Protein AF-A0A660SFG6-F1 (afdb_monomer_lite)

Structure (mmCIF, N/CA/C/O backbone):
data_AF-A0A660SFG6-F1
#
_entry.id   AF-A0A660SFG6-F1
#
loop_
_atom_site.group_PDB
_atom_site.id
_atom_site.type_symbol
_atom_site.label_atom_id
_atom_site.label_alt_id
_atom_site.label_comp_id
_atom_site.label_asym_id
_atom_site.label_entity_id
_atom_site.label_seq_id
_atom_site.pdbx_PDB_ins_code
_atom_site.Cartn_x
_atom_site.Cartn_y
_atom_site.Cartn_z
_atom_site.occupancy
_atom_site.B_iso_or_equiv
_atom_site.auth_seq_id
_atom_site.auth_comp_id
_atom_site.auth_asym_id
_atom_site.auth_atom_id
_atom_site.pdbx_PDB_model_num
ATOM 1 N N . LEU A 1 1 ? 3.618 -7.578 7.232 1.00 52.88 1 LEU A N 1
ATOM 2 C CA . LEU A 1 1 ? 2.688 -7.710 8.367 1.00 52.88 1 LEU A CA 1
ATOM 3 C C . LEU A 1 1 ? 1.651 -6.617 8.209 1.00 52.88 1 LEU A C 1
ATOM 5 O O . LEU A 1 1 ? 2.018 -5.547 7.734 1.00 52.88 1 LEU A O 1
ATOM 9 N N . ILE A 1 2 ? 0.383 -6.935 8.447 1.00 72.06 2 ILE A N 1
ATOM 10 C CA . ILE A 1 2 ? -0.674 -5.926 8.518 1.00 72.06 2 ILE A CA 1
ATOM 11 C C . ILE A 1 2 ? -0.500 -5.274 9.887 1.00 72.06 2 ILE A C 1
ATOM 13 O O . ILE A 1 2 ? -0.591 -5.946 10.908 1.00 72.06 2 ILE A O 1
ATOM 17 N N . ASP A 1 3 ? -0.132 -4.009 9.888 1.00 82.44 3 ASP A N 1
ATOM 18 C CA . ASP A 1 3 ? -0.179 -3.106 11.027 1.00 82.44 3 ASP A CA 1
ATOM 19 C C . ASP A 1 3 ? -1.614 -2.598 11.145 1.00 82.44 3 ASP A C 1
ATOM 21 O O . ASP A 1 3 ? -2.156 -2.011 10.212 1.00 82.44 3 ASP A O 1
ATOM 25 N N . GLY A 1 4 ? -2.255 -2.895 12.268 1.00 84.75 4 GLY A N 1
ATOM 26 C CA . GLY A 1 4 ? -3.641 -2.538 12.532 1.00 84.75 4 GLY A CA 1
ATOM 27 C C . GLY A 1 4 ? -3.883 -2.380 14.030 1.00 84.75 4 GLY A C 1
ATOM 28 O O . GLY A 1 4 ? -3.039 -2.785 14.836 1.00 84.75 4 GLY A O 1
ATOM 29 N N . PRO A 1 5 ? -5.010 -1.768 14.413 1.00 89.75 5 PRO A N 1
ATOM 30 C CA . PRO A 1 5 ? -5.306 -1.479 15.805 1.00 89.75 5 PRO A CA 1
ATOM 31 C C . PRO A 1 5 ? -5.627 -2.772 16.566 1.00 89.75 5 PRO A C 1
ATOM 33 O O . PRO A 1 5 ? -6.417 -3.597 16.108 1.00 89.75 5 PRO A O 1
ATOM 36 N N . ILE A 1 6 ? -5.025 -2.939 17.744 1.00 93.25 6 ILE A N 1
ATOM 37 C CA . ILE A 1 6 ? -5.365 -4.002 18.698 1.00 93.25 6 ILE A CA 1
ATOM 38 C C . ILE A 1 6 ? -6.073 -3.331 19.871 1.00 93.25 6 ILE A C 1
ATOM 40 O O . ILE A 1 6 ? -5.436 -2.627 20.651 1.00 93.25 6 ILE A O 1
ATOM 44 N N . ILE A 1 7 ? -7.388 -3.534 19.980 1.00 95.31 7 ILE A N 1
ATOM 45 C CA . ILE A 1 7 ? -8.235 -2.856 20.970 1.00 95.31 7 ILE A CA 1
ATOM 46 C C . ILE A 1 7 ? -8.883 -3.911 21.874 1.00 95.31 7 ILE A C 1
ATOM 48 O O . ILE A 1 7 ? -9.676 -4.722 21.387 1.00 95.31 7 ILE A O 1
ATOM 52 N N . PRO A 1 8 ? -8.575 -3.939 23.183 1.00 96.56 8 PRO A N 1
ATOM 53 C CA . PRO A 1 8 ? -9.256 -4.827 24.117 1.00 96.56 8 PRO A CA 1
ATOM 54 C C . PRO A 1 8 ? -10.683 -4.328 24.364 1.00 96.56 8 PRO A C 1
ATOM 56 O O . PRO A 1 8 ? -10.881 -3.152 24.666 1.00 96.56 8 PRO A O 1
ATOM 59 N N . ILE A 1 9 ? -11.671 -5.221 24.288 1.00 97.25 9 ILE A N 1
ATOM 60 C CA . ILE A 1 9 ? -13.094 -4.886 24.460 1.00 97.25 9 ILE A CA 1
ATOM 61 C C . ILE A 1 9 ? -13.764 -5.759 25.526 1.00 97.25 9 ILE A C 1
ATOM 63 O O . ILE A 1 9 ? -13.292 -6.848 25.847 1.00 97.25 9 ILE A O 1
ATOM 67 N N . SER A 1 10 ? -14.906 -5.302 26.044 1.00 97.38 10 SER A N 1
ATOM 68 C CA . SER A 1 10 ? -15.820 -6.124 26.849 1.00 97.38 10 SER A CA 1
ATOM 69 C C . SER A 1 10 ? -17.247 -5.948 26.352 1.00 97.38 10 SER A C 1
ATOM 71 O O . SER A 1 10 ? -17.834 -4.879 26.513 1.00 97.38 10 SER A O 1
ATOM 73 N N . ALA A 1 11 ? -17.827 -7.013 25.796 1.00 94.31 11 ALA A N 1
ATOM 74 C CA . ALA A 1 11 ? -19.203 -6.993 25.300 1.00 94.31 11 ALA A CA 1
ATOM 75 C C . ALA A 1 11 ? -20.229 -6.808 26.430 1.00 94.31 11 ALA A C 1
ATOM 77 O O . ALA A 1 11 ? -21.239 -6.140 26.242 1.00 94.31 11 ALA A O 1
ATOM 78 N N . ARG A 1 12 ? -19.950 -7.349 27.627 1.00 96.75 12 ARG A N 1
ATOM 79 C CA . ARG A 1 12 ? -20.857 -7.255 28.782 1.00 96.75 12 ARG A CA 1
ATOM 80 C C . ARG A 1 12 ? -20.967 -5.833 29.323 1.00 96.75 12 AR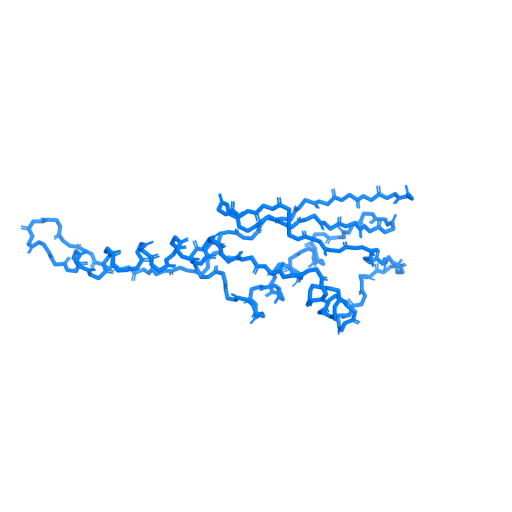G A C 1
ATOM 82 O O . ARG A 1 12 ? -22.048 -5.416 29.716 1.00 96.75 12 ARG A O 1
ATOM 89 N N . THR A 1 13 ? -19.843 -5.125 29.409 1.00 96.44 13 THR A N 1
ATOM 90 C CA . THR A 1 13 ? -19.793 -3.777 30.003 1.00 96.44 13 THR A CA 1
ATOM 91 C C . THR A 1 13 ? -19.795 -2.665 28.958 1.00 96.44 13 THR A C 1
ATOM 93 O O . THR A 1 13 ? -19.825 -1.499 29.329 1.00 96.44 13 THR A O 1
ATOM 96 N N . GLY A 1 14 ? -19.700 -3.001 27.668 1.00 95.06 14 GLY A N 1
ATOM 97 C CA . GLY A 1 14 ? -19.548 -2.033 26.580 1.00 95.06 14 GLY A CA 1
ATOM 98 C C . GLY A 1 14 ? -18.180 -1.339 26.540 1.00 95.06 14 GLY A C 1
ATOM 99 O O . GLY A 1 14 ? -18.011 -0.361 25.813 1.00 95.06 14 GLY A O 1
ATOM 100 N N . LYS A 1 15 ? -17.189 -1.816 27.312 1.00 97.50 15 LYS A N 1
ATOM 101 C CA . LYS A 1 15 ? -15.870 -1.169 27.396 1.00 97.50 15 LYS A CA 1
ATOM 102 C C . LYS A 1 15 ? -15.207 -1.141 26.015 1.00 97.50 15 LYS A C 1
ATOM 104 O O . LYS A 1 15 ? -15.090 -2.188 25.376 1.00 97.50 15 LYS A O 1
ATOM 109 N N . ASN A 1 16 ? -14.739 0.045 25.623 1.00 97.12 16 ASN A N 1
ATOM 110 C CA . ASN A 1 16 ? -14.003 0.337 24.388 1.00 97.12 16 ASN A CA 1
ATOM 111 C C . ASN A 1 16 ? -14.771 0.070 23.078 1.00 97.12 16 ASN A C 1
ATOM 113 O O . ASN A 1 16 ? -14.163 0.013 22.011 1.00 97.12 16 ASN A O 1
ATOM 117 N N . LEU A 1 17 ? -16.105 -0.053 23.121 1.00 96.81 17 LEU A N 1
ATOM 118 C CA . LEU A 1 17 ? -16.897 -0.244 21.901 1.00 96.81 17 LEU A CA 1
ATOM 119 C C . LEU A 1 17 ? -16.810 0.970 20.962 1.00 96.81 17 LEU A C 1
ATOM 121 O O . LEU A 1 17 ? -16.685 0.808 19.752 1.00 96.81 17 LEU A O 1
ATOM 125 N N . GLU A 1 18 ? -16.826 2.186 21.507 1.00 96.44 18 GLU A N 1
ATOM 126 C CA . GLU A 1 18 ? -16.694 3.406 20.705 1.00 96.44 18 GLU A CA 1
ATOM 127 C C . GLU A 1 18 ? -15.317 3.506 20.028 1.00 96.44 18 GLU A C 1
ATOM 129 O O . GLU A 1 18 ? -15.224 3.847 18.849 1.00 96.44 18 GLU A O 1
ATOM 134 N N . GLU A 1 19 ? -14.251 3.154 20.748 1.00 96.19 19 GLU A N 1
ATOM 135 C CA . GLU A 1 19 ? -12.885 3.116 20.219 1.00 96.19 19 GLU A CA 1
ATOM 136 C C . GLU A 1 19 ? -12.760 2.105 19.071 1.00 96.19 19 GLU A C 1
ATOM 138 O O . GLU A 1 19 ? -12.228 2.440 18.012 1.00 96.19 19 GLU A O 1
ATOM 143 N N . LEU A 1 20 ? -13.334 0.906 19.237 1.00 96.69 20 LEU A N 1
ATOM 144 C CA . LEU A 1 20 ? -13.406 -0.102 18.179 1.00 96.69 20 LEU A CA 1
ATOM 145 C C . LEU A 1 20 ? -14.100 0.448 16.926 1.00 96.69 20 LEU A C 1
ATOM 147 O O . LEU A 1 20 ? -13.587 0.289 15.818 1.00 96.69 20 LEU A O 1
ATOM 151 N N . MET A 1 21 ? -15.249 1.110 17.091 1.00 97.19 21 MET A N 1
ATOM 152 C CA . MET A 1 21 ? -15.999 1.666 15.962 1.00 97.19 21 MET A CA 1
ATOM 153 C C . MET A 1 21 ? -15.217 2.770 15.242 1.00 97.19 21 MET A C 1
ATOM 155 O O . MET A 1 21 ? -15.181 2.785 14.011 1.00 97.19 21 MET A O 1
ATOM 159 N N . ARG A 1 22 ? -14.535 3.656 15.979 1.00 96.62 22 ARG A N 1
ATOM 160 C CA . ARG A 1 22 ? -13.659 4.682 15.387 1.00 96.62 22 ARG A CA 1
ATOM 161 C C . ARG A 1 22 ? -12.517 4.052 14.588 1.00 96.62 22 ARG A C 1
ATOM 163 O O . ARG A 1 22 ? -12.292 4.438 13.444 1.00 96.62 22 ARG A O 1
ATOM 170 N N . ALA A 1 23 ? -11.854 3.045 15.152 1.00 95.44 23 ALA A N 1
ATOM 171 C CA . ALA A 1 23 ? -10.761 2.336 14.495 1.00 95.44 23 ALA A CA 1
ATOM 172 C C . ALA A 1 23 ? -11.210 1.580 13.232 1.00 95.44 23 ALA A C 1
ATOM 174 O O . ALA A 1 23 ? -10.479 1.535 12.239 1.00 95.44 23 ALA A O 1
ATOM 175 N N . ALA A 1 24 ? -12.424 1.022 13.237 1.00 95.50 24 ALA A N 1
ATOM 176 C CA . ALA A 1 24 ? -13.017 0.390 12.062 1.00 95.50 24 ALA A CA 1
ATOM 177 C C . ALA A 1 24 ? -13.266 1.404 10.933 1.00 95.50 24 ALA A C 1
ATOM 179 O O . ALA A 1 24 ? -12.929 1.135 9.780 1.00 95.50 24 ALA A O 1
ATOM 180 N N . ILE A 1 25 ? -13.798 2.586 11.266 1.00 96.25 25 ILE A N 1
ATOM 181 C CA . ILE A 1 25 ? -14.028 3.671 10.300 1.00 96.25 25 ILE A CA 1
ATOM 182 C C . ILE A 1 25 ? -12.699 4.190 9.730 1.00 96.25 25 ILE A C 1
ATOM 184 O O . ILE A 1 25 ? -12.590 4.361 8.516 1.00 96.25 25 ILE A O 1
ATOM 188 N N . GLU A 1 26 ? -11.678 4.398 10.570 1.00 94.62 26 GLU A N 1
ATOM 189 C CA . GLU A 1 26 ? -10.337 4.805 10.115 1.00 94.62 26 GLU A CA 1
ATOM 190 C C . GLU A 1 26 ? -9.735 3.755 9.172 1.00 94.62 26 GLU A C 1
ATOM 192 O O . GLU A 1 26 ? -9.274 4.088 8.080 1.00 94.62 26 GLU A O 1
ATOM 197 N N . THR A 1 27 ? -9.811 2.474 9.542 1.00 95.00 27 THR A N 1
ATOM 198 C CA . THR A 1 27 ? -9.307 1.368 8.715 1.00 95.00 27 THR A CA 1
ATOM 199 C C . THR A 1 27 ? -10.020 1.311 7.361 1.00 95.00 27 THR A C 1
ATOM 201 O O . THR A 1 27 ? -9.372 1.142 6.328 1.00 95.00 27 THR A O 1
ATOM 204 N N . ASP A 1 28 ? -11.344 1.480 7.319 1.00 95.44 28 ASP A N 1
ATOM 205 C CA . ASP A 1 28 ? -12.105 1.531 6.062 1.00 95.44 28 ASP A CA 1
ATOM 206 C C . ASP A 1 28 ? -11.719 2.752 5.204 1.00 95.44 28 ASP A C 1
ATOM 208 O O . ASP A 1 28 ? -11.576 2.640 3.983 1.00 95.44 28 ASP A O 1
ATOM 212 N N . ALA A 1 29 ? -11.486 3.913 5.823 1.00 95.81 29 ALA A N 1
ATOM 213 C CA . ALA A 1 29 ? -11.016 5.110 5.127 1.00 95.81 29 ALA A CA 1
ATOM 214 C C . ALA A 1 29 ? -9.628 4.906 4.495 1.00 95.81 29 ALA A C 1
ATOM 216 O O . ALA A 1 29 ? -9.422 5.257 3.332 1.00 95.81 29 ALA A O 1
ATOM 217 N N . GLU A 1 30 ? -8.700 4.261 5.203 1.00 96.19 30 GLU A N 1
ATOM 218 C CA . GLU A 1 30 ? -7.385 3.884 4.669 1.00 96.19 30 GLU A CA 1
ATOM 219 C C . GLU A 1 30 ? 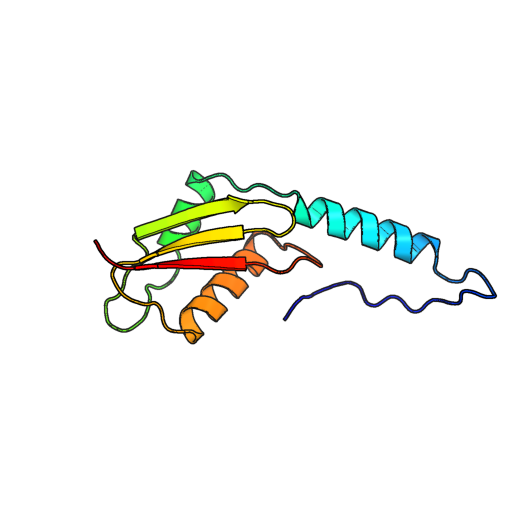-7.506 2.976 3.437 1.00 96.19 30 GLU A C 1
ATOM 221 O O . GLU A 1 30 ? -6.767 3.139 2.466 1.00 96.19 30 GLU A O 1
ATOM 226 N N . GLY A 1 31 ? -8.485 2.064 3.423 1.00 95.56 31 GLY A N 1
ATOM 227 C CA . GLY A 1 31 ? -8.736 1.167 2.290 1.00 95.56 31 GLY A CA 1
ATOM 228 C C . GLY A 1 31 ? -9.239 1.882 1.038 1.00 95.56 31 GLY A C 1
ATOM 229 O O . GLY A 1 31 ? -9.094 1.360 -0.069 1.00 95.56 31 GLY A O 1
ATOM 230 N N . LYS A 1 32 ? -9.818 3.077 1.198 1.00 96.94 32 LYS A N 1
ATOM 231 C CA . LYS A 1 32 ? -10.348 3.912 0.107 1.00 96.94 32 LYS A CA 1
ATOM 232 C C . LYS A 1 32 ? -9.292 4.772 -0.566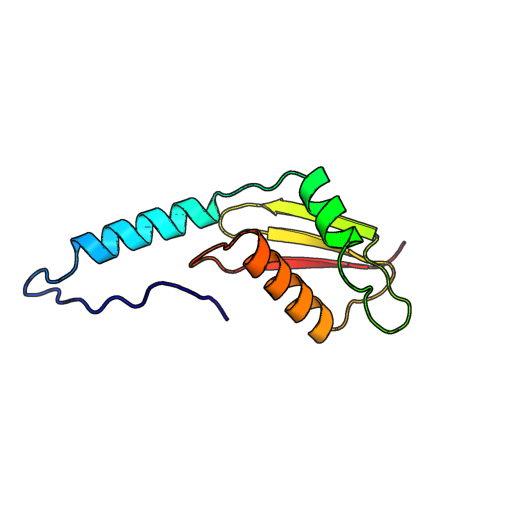 1.00 96.94 32 LYS A C 1
ATOM 234 O O . LYS A 1 32 ? -9.570 5.283 -1.649 1.00 96.94 32 LYS A O 1
ATOM 239 N N . LYS A 1 33 ? -8.129 4.967 0.063 1.00 97.19 33 LYS A N 1
ATOM 240 C CA . LYS A 1 33 ? -7.084 5.851 -0.456 1.00 97.19 33 LYS A CA 1
ATOM 241 C C . LYS A 1 33 ? -6.717 5.466 -1.884 1.00 97.19 33 LYS A C 1
ATOM 243 O O . LYS A 1 33 ? -6.416 4.302 -2.166 1.00 97.19 33 LYS A O 1
ATOM 248 N N . ARG A 1 34 ? -6.728 6.468 -2.761 1.00 97.75 34 ARG A N 1
ATOM 249 C CA . ARG A 1 34 ? -6.227 6.364 -4.124 1.00 97.75 34 ARG A CA 1
ATOM 250 C C . ARG A 1 34 ? -5.001 7.246 -4.280 1.00 97.75 34 ARG A C 1
ATOM 252 O O . ARG A 1 34 ? -5.025 8.394 -3.854 1.00 97.75 34 ARG A O 1
ATOM 259 N N . ILE A 1 35 ? -3.959 6.677 -4.862 1.00 97.94 35 ILE A N 1
ATOM 260 C CA . ILE A 1 35 ? -2.712 7.346 -5.195 1.00 97.94 35 ILE A CA 1
ATOM 261 C C . ILE A 1 35 ? -2.696 7.540 -6.708 1.00 97.94 35 ILE A C 1
ATOM 263 O O . ILE A 1 35 ? -3.046 6.616 -7.448 1.00 97.94 35 ILE A O 1
ATOM 267 N N . ASP A 1 36 ? -2.337 8.736 -7.151 1.00 97.25 36 ASP A N 1
ATOM 268 C CA . ASP A 1 36 ? -2.183 9.050 -8.564 1.00 97.25 36 ASP A CA 1
ATOM 269 C C . ASP A 1 36 ? -0.942 8.375 -9.170 1.00 97.25 36 ASP A C 1
ATOM 271 O O . ASP A 1 36 ? 0.033 8.029 -8.493 1.00 97.25 36 ASP A O 1
ATOM 275 N N . ASP A 1 37 ? -1.000 8.169 -10.482 1.00 97.50 37 ASP A N 1
ATOM 276 C CA . ASP A 1 37 ? 0.013 7.419 -11.219 1.00 97.50 37 ASP A CA 1
ATOM 277 C C . ASP A 1 37 ? 1.367 8.145 -11.270 1.00 97.50 37 ASP A C 1
ATOM 279 O O . ASP A 1 37 ? 2.412 7.494 -11.346 1.00 97.50 37 ASP A O 1
ATOM 283 N N . GLU A 1 38 ? 1.365 9.479 -11.210 1.00 97.56 38 GLU A N 1
ATOM 284 C CA . GLU A 1 38 ? 2.579 10.296 -11.224 1.00 97.56 38 GLU A CA 1
ATOM 285 C C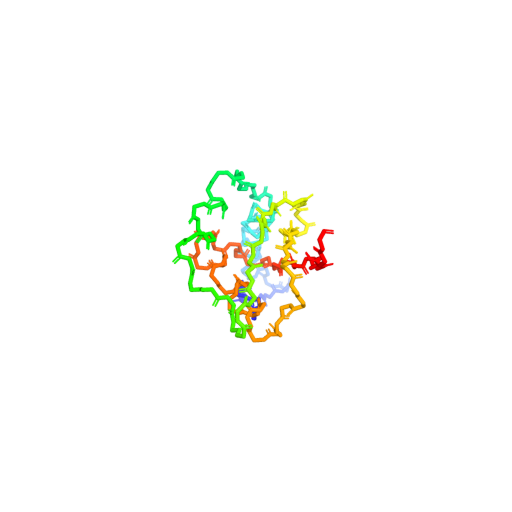 . GLU A 1 38 ? 3.362 10.123 -9.921 1.00 97.56 38 GLU A C 1
ATOM 287 O O . GLU A 1 38 ? 4.528 9.725 -9.959 1.00 97.56 38 GLU A O 1
ATOM 292 N N . THR A 1 39 ? 2.693 10.245 -8.774 1.00 97.62 39 THR A N 1
ATOM 293 C CA . THR A 1 39 ? 3.272 9.974 -7.453 1.00 97.62 39 THR A CA 1
ATOM 294 C C . THR A 1 39 ? 3.831 8.549 -7.363 1.00 97.62 39 THR A C 1
ATOM 296 O O . THR A 1 39 ? 4.932 8.325 -6.849 1.00 97.62 39 THR A O 1
ATOM 299 N N . LEU A 1 40 ? 3.115 7.547 -7.892 1.00 97.50 40 LEU A N 1
ATOM 300 C CA . LEU A 1 40 ? 3.607 6.162 -7.910 1.00 97.50 40 LEU A CA 1
ATOM 301 C C . LEU A 1 40 ? 4.853 5.997 -8.783 1.00 97.50 40 LEU A C 1
ATOM 303 O O . LEU A 1 40 ? 5.776 5.264 -8.411 1.00 97.50 40 LEU A O 1
ATOM 307 N N . LYS A 1 41 ? 4.903 6.682 -9.927 1.00 96.44 41 LYS A N 1
ATOM 308 C CA . LYS A 1 41 ? 6.058 6.676 -10.826 1.00 96.44 41 LYS A CA 1
ATOM 309 C C . LYS A 1 41 ? 7.279 7.330 -10.180 1.00 96.44 41 LYS A C 1
ATOM 311 O O . LYS A 1 41 ? 8.376 6.773 -10.279 1.00 96.44 41 LYS A O 1
ATOM 316 N N . GLU A 1 42 ? 7.106 8.467 -9.512 1.00 96.06 42 GLU A N 1
ATOM 317 C CA . GLU A 1 42 ? 8.180 9.165 -8.795 1.00 96.06 42 GLU A CA 1
ATOM 318 C C . GLU A 1 42 ? 8.780 8.285 -7.701 1.00 96.06 42 GLU A C 1
ATOM 320 O O . GLU A 1 42 ? 9.995 8.066 -7.668 1.00 96.06 42 GLU A O 1
ATOM 325 N N . ILE A 1 43 ? 7.925 7.686 -6.867 1.00 94.25 43 ILE A N 1
ATOM 326 C CA . ILE A 1 43 ? 8.370 6.789 -5.800 1.00 94.25 43 ILE A CA 1
ATOM 327 C C . ILE A 1 43 ? 9.154 5.625 -6.389 1.00 94.25 43 ILE A C 1
ATOM 329 O O . ILE A 1 43 ? 10.288 5.400 -5.978 1.00 94.25 43 ILE A O 1
ATOM 333 N N . VAL A 1 44 ? 8.607 4.910 -7.376 1.00 94.19 44 VAL A N 1
ATOM 334 C CA . VAL A 1 44 ? 9.296 3.761 -7.989 1.00 94.19 44 VAL A CA 1
ATOM 335 C C . VAL A 1 44 ? 10.647 4.146 -8.575 1.00 94.19 44 VAL A C 1
ATOM 337 O O . VAL A 1 44 ? 11.597 3.379 -8.444 1.00 94.19 44 VAL A O 1
ATOM 340 N N . THR A 1 45 ? 10.749 5.328 -9.180 1.00 94.25 45 THR A N 1
ATOM 341 C CA . THR A 1 45 ? 12.006 5.824 -9.755 1.00 94.25 45 THR A CA 1
ATOM 342 C C . THR A 1 45 ? 13.041 6.146 -8.673 1.00 94.25 45 THR A C 1
ATOM 344 O O . THR A 1 45 ? 14.235 5.974 -8.904 1.00 94.25 45 THR A O 1
ATOM 347 N N . SER A 1 46 ? 12.599 6.558 -7.482 1.00 94.00 46 SER A N 1
ATOM 348 C CA . SER A 1 46 ? 13.474 6.806 -6.327 1.00 94.00 46 SER A CA 1
ATOM 349 C C . SER A 1 46 ? 13.898 5.539 -5.569 1.00 94.00 46 SER A C 1
ATOM 351 O O . SER A 1 46 ? 14.834 5.578 -4.767 1.00 94.00 46 SER A O 1
ATOM 353 N N . LEU A 1 47 ? 13.217 4.408 -5.785 1.00 94.44 47 LEU A N 1
ATOM 354 C CA . LEU A 1 47 ? 13.539 3.156 -5.107 1.00 94.44 47 LEU A CA 1
ATOM 355 C C . LEU A 1 47 ? 14.754 2.467 -5.749 1.00 94.44 47 LEU A C 1
ATOM 357 O O . LEU A 1 47 ? 14.913 2.492 -6.970 1.00 94.44 47 LEU A O 1
ATOM 361 N N . PRO A 1 48 ? 15.580 1.759 -4.954 1.00 94.44 48 PRO A N 1
ATOM 362 C CA . PRO A 1 48 ? 16.611 0.884 -5.493 1.00 94.44 48 PRO A CA 1
ATOM 363 C C . PRO A 1 48 ? 16.023 -0.113 -6.504 1.00 94.44 48 PRO A C 1
ATOM 365 O O . PRO A 1 48 ? 14.939 -0.667 -6.257 1.00 94.44 48 PRO A O 1
ATOM 368 N N . PRO A 1 49 ? 16.720 -0.379 -7.623 1.00 92.69 49 PRO A N 1
ATOM 369 C CA . PRO A 1 49 ? 16.238 -1.320 -8.620 1.00 92.69 49 PRO A CA 1
ATOM 370 C C . PRO A 1 49 ? 16.159 -2.745 -8.044 1.00 92.69 49 PRO A C 1
ATOM 372 O O . PRO A 1 49 ? 16.875 -3.078 -7.092 1.00 92.69 49 PRO A O 1
ATOM 375 N N . PRO A 1 50 ? 15.304 -3.611 -8.614 1.00 94.25 5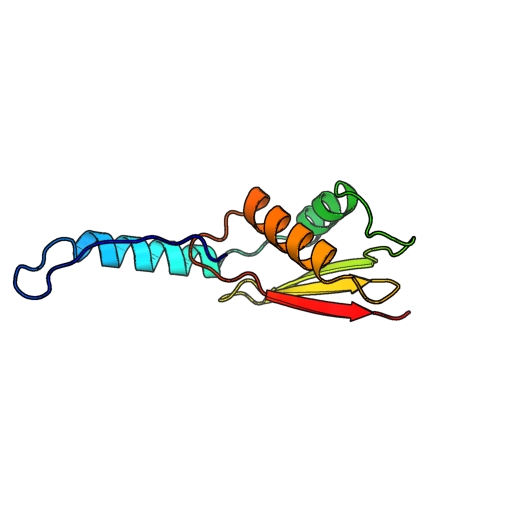0 PRO A N 1
ATOM 376 C CA 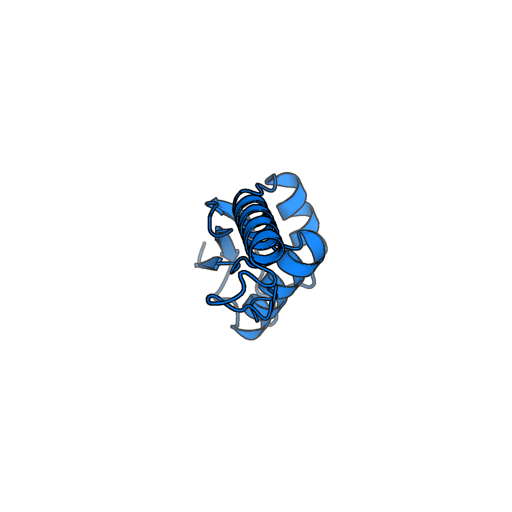. PRO A 1 50 ? 15.320 -5.028 -8.290 1.00 94.25 50 PRO A CA 1
ATOM 377 C C . PRO A 1 50 ? 16.696 -5.667 -8.556 1.00 94.25 50 PRO A C 1
ATOM 379 O O . PRO A 1 50 ? 17.414 -5.248 -9.467 1.00 94.25 50 PRO A O 1
ATOM 382 N N . PRO A 1 51 ? 17.081 -6.701 -7.787 1.00 91.94 51 PRO A N 1
ATOM 383 C CA . PRO A 1 51 ? 18.350 -7.392 -7.993 1.00 91.94 51 PRO A CA 1
ATOM 384 C C . PRO A 1 51 ? 18.390 -8.113 -9.351 1.00 91.94 51 PRO A C 1
ATOM 386 O O . PRO A 1 51 ? 17.356 -8.392 -9.959 1.00 91.94 51 PRO A O 1
ATOM 389 N N . GLY A 1 52 ? 19.599 -8.442 -9.819 1.00 87.19 52 GLY A N 1
ATOM 390 C CA . GLY A 1 52 ? 19.796 -9.234 -11.041 1.00 87.19 52 GLY A CA 1
ATOM 391 C C . GLY A 1 52 ? 19.556 -8.477 -12.353 1.00 87.19 52 GLY A C 1
ATOM 392 O O . GLY A 1 52 ? 19.317 -9.105 -13.377 1.00 87.19 52 GLY A O 1
ATOM 393 N N . GLY A 1 53 ? 19.586 -7.139 -12.341 1.00 84.56 53 GLY A N 1
ATOM 394 C CA . GLY A 1 53 ? 19.369 -6.324 -13.546 1.00 84.56 53 GLY A CA 1
ATOM 395 C C . GLY A 1 53 ? 17.908 -6.262 -14.011 1.00 84.56 53 GLY A C 1
ATOM 396 O O . GLY A 1 53 ? 17.631 -5.780 -15.113 1.00 84.56 53 GLY A O 1
ATOM 397 N N . ASN A 1 54 ? 16.973 -6.737 -13.183 1.00 90.69 54 ASN A N 1
ATOM 398 C CA . ASN A 1 54 ? 15.543 -6.590 -13.416 1.00 90.69 54 ASN A CA 1
ATOM 399 C C . ASN A 1 54 ? 15.109 -5.134 -13.134 1.00 90.69 54 ASN A C 1
ATOM 401 O O . ASN A 1 54 ? 15.785 -4.379 -12.435 1.00 90.69 54 ASN A O 1
ATOM 405 N N . ARG A 1 55 ? 13.987 -4.710 -13.714 1.00 91.81 55 ARG A N 1
ATOM 406 C CA . ARG A 1 55 ? 13.487 -3.334 -13.656 1.00 91.81 55 ARG A CA 1
ATOM 407 C C . ARG A 1 55 ? 11.968 -3.324 -13.567 1.00 91.81 55 ARG A C 1
ATOM 409 O O . ARG A 1 55 ? 11.303 -4.051 -14.303 1.00 91.81 55 ARG A O 1
ATOM 416 N N . ILE A 1 56 ? 11.429 -2.451 -12.715 1.00 95.62 56 ILE A N 1
ATOM 417 C CA . ILE A 1 56 ? 10.004 -2.108 -12.733 1.00 95.62 56 ILE A CA 1
ATOM 418 C C . ILE A 1 56 ? 9.754 -1.189 -13.932 1.00 95.62 56 ILE A C 1
ATOM 420 O O . ILE A 1 56 ? 10.382 -0.140 -14.064 1.00 95.62 56 ILE A O 1
ATOM 424 N N . LEU A 1 57 ? 8.859 -1.612 -14.817 1.00 95.06 57 LEU A N 1
ATOM 425 C CA . LEU A 1 57 ? 8.424 -0.861 -15.991 1.00 95.06 57 LEU A CA 1
ATOM 426 C C . LEU A 1 57 ? 7.287 0.097 -15.635 1.00 95.06 57 LEU A C 1
ATOM 428 O O . LEU A 1 57 ? 7.270 1.229 -16.107 1.00 95.06 57 LEU A O 1
ATOM 432 N N . SER A 1 58 ? 6.355 -0.348 -14.789 1.00 95.94 58 SER A N 1
ATOM 433 C CA . SER A 1 58 ? 5.246 0.477 -14.315 1.00 95.94 58 SER A CA 1
ATOM 434 C C . SER A 1 58 ? 4.698 -0.012 -12.976 1.00 95.94 58 SER A C 1
ATOM 436 O O . SER A 1 58 ? 4.759 -1.204 -12.660 1.00 95.94 58 SER A O 1
ATOM 438 N N . LEU A 1 59 ? 4.112 0.914 -12.221 1.00 97.75 59 LEU A N 1
ATOM 439 C CA . LEU A 1 59 ? 3.359 0.648 -11.002 1.00 97.75 59 LEU A CA 1
ATOM 440 C C . LEU A 1 59 ? 2.083 1.484 -11.029 1.00 97.75 59 LEU A C 1
ATOM 442 O O . LEU A 1 59 ? 2.165 2.703 -11.117 1.00 97.75 59 LEU A O 1
ATOM 446 N N . TYR A 1 60 ? 0.933 0.828 -10.905 1.00 98.12 60 TYR A N 1
ATOM 447 C CA . TYR A 1 60 ? -0.369 1.493 -10.883 1.00 98.12 60 TYR A CA 1
ATOM 448 C C . TYR A 1 60 ? -1.220 0.964 -9.746 1.00 98.12 60 TYR A C 1
ATOM 450 O O . TYR A 1 60 ? -1.215 -0.239 -9.483 1.00 98.12 60 TYR A O 1
ATOM 458 N N . GLN A 1 61 ? -2.007 1.830 -9.113 1.00 98.44 61 GLN A N 1
ATOM 459 C CA . GLN A 1 61 ? -3.071 1.372 -8.231 1.00 98.44 61 GLN A CA 1
ATOM 460 C C . GLN A 1 61 ? -4.309 1.048 -9.066 1.00 98.44 61 GLN A C 1
ATOM 462 O O . GLN A 1 61 ? -5.005 1.942 -9.543 1.00 98.44 61 GLN A O 1
ATOM 467 N N . VAL A 1 62 ? -4.616 -0.236 -9.222 1.00 97.94 62 VAL A N 1
ATOM 468 C CA . VAL A 1 62 ? -5.727 -0.720 -10.059 1.00 97.94 62 VAL A CA 1
ATOM 469 C C . VAL A 1 62 ? -7.000 -1.005 -9.261 1.00 97.94 62 VAL A C 1
ATOM 471 O O . VAL A 1 62 ? -8.057 -1.203 -9.851 1.00 97.94 62 VAL A O 1
ATOM 474 N N . GLY A 1 63 ? -6.926 -0.989 -7.927 1.00 97.81 63 GLY A N 1
ATOM 475 C CA . GLY A 1 63 ? -8.087 -1.168 -7.058 1.00 97.81 63 GLY A CA 1
ATOM 476 C C . GLY A 1 63 ? -7.914 -0.571 -5.662 1.00 97.81 63 GLY A C 1
ATOM 477 O O . GLY A 1 63 ? -6.804 -0.270 -5.209 1.00 97.81 63 GLY A O 1
ATOM 478 N N . THR A 1 64 ? -9.044 -0.400 -4.985 1.00 97.38 64 THR A N 1
ATOM 479 C CA . THR A 1 64 ? -9.161 0.039 -3.589 1.00 97.38 64 THR A CA 1
ATOM 480 C C . THR A 1 64 ? -10.011 -0.971 -2.814 1.00 97.38 64 THR A C 1
ATOM 482 O O . THR A 1 64 ? -10.754 -1.745 -3.415 1.00 97.38 64 THR A O 1
ATOM 485 N N . ARG A 1 65 ? -9.896 -0.971 -1.478 1.00 94.19 65 ARG A N 1
ATOM 486 C CA . ARG A 1 65 ? -10.574 -1.906 -0.557 1.00 94.19 65 ARG A CA 1
ATOM 487 C C . ARG A 1 65 ? -10.429 -3.395 -0.950 1.00 94.19 65 ARG A C 1
ATOM 489 O O . ARG A 1 65 ? -11.430 -4.050 -1.237 1.00 94.19 65 ARG A O 1
ATOM 496 N N . PRO A 1 66 ? -9.212 -3.968 -0.924 1.00 95.31 66 PRO A N 1
ATOM 497 C CA . PRO A 1 66 ? -7.974 -3.391 -0.395 1.00 95.31 66 PRO A CA 1
ATOM 498 C C . PRO A 1 66 ? -7.153 -2.620 -1.450 1.00 95.31 66 PRO A C 1
ATOM 500 O O . PRO A 1 66 ? -7.401 -2.767 -2.648 1.00 95.31 66 PRO A O 1
ATOM 503 N N . PRO A 1 67 ? -6.151 -1.816 -1.041 1.00 97.50 67 PRO A N 1
ATOM 504 C CA . PRO A 1 67 ? -5.186 -1.210 -1.958 1.00 97.50 67 PRO A CA 1
ATOM 505 C C . PRO A 1 67 ? -4.507 -2.276 -2.831 1.00 97.50 67 PRO A C 1
ATOM 507 O O . PRO A 1 67 ? -3.714 -3.093 -2.348 1.00 97.50 67 PRO A O 1
ATOM 510 N N . LEU A 1 68 ? -4.840 -2.271 -4.122 1.00 98.38 68 LEU A N 1
ATOM 511 C CA . LEU A 1 68 ? -4.364 -3.237 -5.106 1.00 98.38 68 LEU A CA 1
ATOM 512 C C . LEU A 1 68 ? -3.494 -2.529 -6.135 1.00 98.38 68 LEU A C 1
ATOM 514 O O . LEU A 1 68 ? -3.970 -1.666 -6.874 1.00 98.38 68 LEU A O 1
ATOM 518 N N . PHE A 1 69 ? -2.236 -2.948 -6.213 1.00 98.50 69 PHE A N 1
ATOM 519 C CA . PHE A 1 69 ? -1.267 -2.409 -7.153 1.00 98.50 69 PHE A CA 1
ATOM 520 C C . PHE A 1 69 ? -0.897 -3.444 -8.212 1.00 98.50 69 PHE A C 1
ATOM 522 O O . PHE A 1 69 ? -0.582 -4.587 -7.881 1.00 98.50 69 PHE A O 1
ATOM 529 N N . GLU A 1 70 ? -0.902 -3.039 -9.480 1.00 98.31 70 GLU A N 1
ATOM 530 C CA . GLU A 1 70 ? -0.294 -3.799 -10.570 1.00 98.31 70 GLU A CA 1
ATOM 531 C C . GLU A 1 70 ? 1.160 -3.350 -10.742 1.00 98.31 70 GLU A C 1
ATOM 533 O O . GLU A 1 70 ? 1.433 -2.171 -10.971 1.00 98.31 70 GLU A O 1
ATOM 538 N N . VAL A 1 71 ? 2.088 -4.301 -10.633 1.00 97.56 71 VAL A N 1
ATOM 539 C CA . VAL A 1 71 ? 3.524 -4.107 -10.849 1.00 97.56 71 VAL A CA 1
ATOM 540 C C . VAL A 1 71 ? 3.897 -4.796 -12.152 1.00 97.56 71 VAL A C 1
ATOM 542 O O . VAL A 1 71 ? 3.803 -6.023 -12.246 1.00 97.56 71 VAL A O 1
ATOM 545 N N . ARG A 1 72 ? 4.347 -4.026 -13.143 1.00 97.00 72 ARG A N 1
ATOM 546 C CA . ARG A 1 72 ? 4.927 -4.578 -14.368 1.00 97.00 72 ARG A CA 1
ATOM 547 C C . ARG A 1 72 ? 6.441 -4.530 -14.287 1.00 97.00 72 ARG A C 1
ATOM 549 O O . ARG A 1 72 ? 7.000 -3.473 -13.999 1.00 97.00 72 ARG A O 1
ATOM 556 N N . SER A 1 73 ? 7.106 -5.638 -14.571 1.00 96.44 73 SER A N 1
ATOM 557 C CA . SER A 1 73 ? 8.567 -5.739 -14.569 1.00 96.44 73 SER A CA 1
ATOM 558 C C . SER A 1 73 ? 9.088 -6.416 -15.828 1.00 96.44 73 SER A C 1
ATOM 560 O O . SER A 1 73 ? 8.343 -7.084 -16.540 1.00 96.44 73 SER A O 1
ATOM 562 N N . LYS A 1 74 ? 10.379 -6.229 -16.112 1.00 95.19 74 LYS A N 1
ATOM 563 C CA . LYS A 1 74 ? 11.040 -6.894 -17.239 1.00 95.19 74 LYS A CA 1
ATOM 564 C C . LYS A 1 74 ? 11.014 -8.418 -17.070 1.00 95.19 74 LYS A C 1
ATOM 566 O O . LYS A 1 74 ? 10.568 -9.119 -17.970 1.00 95.19 74 LYS A O 1
ATOM 571 N N . ASP A 1 75 ? 11.418 -8.888 -15.893 1.00 94.62 75 ASP A N 1
ATOM 572 C CA . ASP A 1 75 ? 11.452 -10.302 -15.511 1.00 94.62 75 ASP A CA 1
ATOM 573 C C . ASP A 1 75 ? 10.700 -10.517 -14.189 1.00 94.62 75 ASP A C 1
ATOM 575 O O . ASP A 1 75 ? 10.239 -9.558 -13.557 1.00 94.62 75 ASP A O 1
ATOM 579 N N . GLU A 1 76 ? 10.572 -11.764 -13.740 1.00 95.38 76 GLU A N 1
ATOM 580 C CA . GLU A 1 76 ? 9.944 -12.082 -12.456 1.00 95.38 76 GLU A CA 1
ATOM 581 C C . GLU A 1 76 ? 10.686 -11.401 -11.289 1.00 95.38 76 GLU A C 1
ATOM 583 O O . GLU A 1 76 ? 11.916 -11.440 -11.182 1.00 95.38 76 GLU A O 1
ATOM 588 N N . LEU A 1 77 ? 9.938 -10.722 -10.414 1.00 95.69 77 LEU A N 1
ATOM 589 C CA . LEU A 1 77 ? 10.503 -10.045 -9.247 1.00 95.69 77 LEU A CA 1
ATOM 590 C C . LEU A 1 77 ? 10.652 -11.033 -8.084 1.00 95.69 77 LEU A C 1
ATOM 592 O O . LEU A 1 77 ? 9.657 -11.642 -7.687 1.00 95.69 77 LEU A O 1
ATOM 596 N N . PRO A 1 78 ? 11.833 -11.124 -7.445 1.00 95.69 78 PRO A N 1
ATOM 597 C CA . PRO A 1 78 ? 12.001 -11.961 -6.265 1.00 95.69 78 PRO A CA 1
ATOM 598 C C . PRO A 1 78 ? 11.046 -11.567 -5.135 1.00 95.69 78 PRO A C 1
ATOM 600 O O . PRO A 1 78 ? 10.807 -10.382 -4.875 1.00 95.69 78 PRO A O 1
ATOM 603 N N . THR A 1 79 ? 10.578 -12.555 -4.373 1.00 95.62 79 THR A N 1
ATOM 604 C CA . THR A 1 79 ? 9.679 -12.353 -3.222 1.00 95.62 79 THR A CA 1
ATOM 605 C C . THR A 1 79 ? 10.232 -11.356 -2.198 1.00 95.62 79 THR A C 1
ATOM 607 O O . THR A 1 79 ? 9.475 -10.620 -1.560 1.00 95.62 79 THR A O 1
ATOM 610 N N . THR A 1 80 ? 11.557 -11.294 -2.044 1.00 96.06 80 THR A N 1
ATOM 611 C CA . THR A 1 80 ? 12.246 -10.321 -1.183 1.00 96.06 80 THR A CA 1
ATOM 612 C C . THR A 1 80 ? 12.031 -8.886 -1.659 1.00 96.06 80 THR A C 1
ATOM 614 O O . THR A 1 80 ? 11.710 -8.019 -0.845 1.00 96.06 80 THR A O 1
ATOM 617 N N . TYR A 1 81 ? 12.112 -8.641 -2.969 1.00 96.44 81 TYR A N 1
ATOM 618 C CA . TYR A 1 81 ? 11.855 -7.329 -3.554 1.00 96.44 81 TYR A CA 1
ATOM 619 C C . TYR A 1 81 ? 10.370 -6.956 -3.489 1.00 96.44 81 TYR A C 1
ATOM 621 O O . TYR A 1 81 ? 10.033 -5.829 -3.141 1.00 96.44 81 TYR A O 1
ATOM 629 N N . LEU A 1 82 ? 9.457 -7.908 -3.706 1.00 96.81 82 LEU A N 1
ATOM 630 C CA . LEU A 1 82 ? 8.017 -7.669 -3.521 1.00 96.81 82 LEU A CA 1
ATOM 631 C C . LEU A 1 82 ? 7.675 -7.297 -2.071 1.00 96.81 82 LEU A C 1
ATOM 633 O O . LEU A 1 82 ? 6.854 -6.413 -1.821 1.00 96.81 82 LEU A O 1
ATOM 637 N N . ARG A 1 83 ? 8.330 -7.934 -1.093 1.00 96.38 83 ARG A N 1
ATOM 638 C CA . ARG A 1 83 ? 8.202 -7.573 0.326 1.00 96.38 83 ARG A CA 1
ATOM 639 C C . ARG A 1 83 ? 8.746 -6.172 0.596 1.00 96.38 83 ARG A C 1
ATOM 641 O O . ARG A 1 83 ? 8.106 -5.415 1.325 1.00 96.38 83 ARG A O 1
ATOM 648 N N . PHE A 1 84 ? 9.891 -5.833 0.007 1.00 96.38 84 PHE A N 1
ATOM 649 C CA . PHE A 1 84 ? 10.479 -4.498 0.078 1.00 96.38 84 PHE A CA 1
ATOM 650 C C . PHE A 1 84 ? 9.538 -3.432 -0.499 1.00 96.38 84 PHE A C 1
ATOM 652 O O . PHE A 1 84 ? 9.244 -2.459 0.192 1.00 96.38 84 PHE A O 1
ATOM 659 N N . LEU A 1 85 ? 9.003 -3.650 -1.702 1.00 96.69 85 LEU A N 1
ATOM 660 C CA . LEU A 1 85 ? 8.082 -2.730 -2.367 1.00 96.69 85 LEU A CA 1
ATOM 661 C C . LEU A 1 85 ? 6.807 -2.529 -1.543 1.00 96.69 85 LEU A C 1
ATOM 663 O O . LEU A 1 85 ? 6.404 -1.396 -1.295 1.00 96.69 85 LEU A O 1
ATOM 667 N N . ARG A 1 86 ? 6.216 -3.618 -1.032 1.00 96.69 86 ARG A N 1
ATOM 668 C CA . ARG A 1 86 ? 5.049 -3.544 -0.142 1.00 96.69 86 ARG A CA 1
ATOM 669 C C . ARG A 1 86 ? 5.339 -2.711 1.108 1.00 96.69 86 ARG A C 1
ATOM 671 O O . ARG A 1 86 ? 4.500 -1.914 1.516 1.00 96.69 86 ARG A O 1
ATOM 678 N N . ARG A 1 87 ? 6.514 -2.898 1.719 1.00 96.19 87 ARG A N 1
ATOM 679 C CA . ARG A 1 87 ? 6.941 -2.108 2.881 1.00 96.19 87 ARG A CA 1
ATOM 680 C C . ARG A 1 87 ? 7.087 -0.632 2.515 1.00 96.19 87 ARG A C 1
ATOM 682 O O . ARG A 1 87 ? 6.590 0.202 3.255 1.00 96.19 87 ARG A O 1
ATOM 689 N N . LYS A 1 88 ? 7.703 -0.308 1.377 1.00 96.81 88 LYS A N 1
ATOM 690 C CA . LYS A 1 88 ? 7.865 1.083 0.936 1.00 96.81 88 LYS A CA 1
ATOM 691 C C . LYS A 1 88 ? 6.527 1.766 0.676 1.00 96.81 88 LYS A C 1
ATOM 693 O O . LYS A 1 88 ? 6.307 2.847 1.199 1.00 96.81 88 LYS A O 1
ATOM 698 N N . LEU A 1 89 ? 5.596 1.110 -0.016 1.00 96.12 89 LEU A N 1
ATOM 699 C CA . LEU A 1 89 ? 4.238 1.638 -0.200 1.00 96.12 89 LEU A CA 1
ATOM 700 C C . LEU A 1 89 ? 3.538 1.915 1.135 1.00 96.12 89 LEU A C 1
ATOM 702 O O . LEU A 1 89 ? 2.849 2.919 1.277 1.00 96.12 89 LEU A O 1
ATOM 706 N N . ARG A 1 90 ? 3.749 1.051 2.131 1.00 95.12 90 ARG A N 1
ATOM 707 C CA . ARG A 1 90 ? 3.249 1.276 3.487 1.00 95.12 90 ARG A CA 1
ATOM 708 C C . ARG A 1 90 ? 3.925 2.466 4.173 1.00 95.12 90 ARG A C 1
ATOM 710 O O . ARG A 1 90 ? 3.231 3.264 4.780 1.00 95.12 90 ARG A O 1
ATOM 717 N N . GLU A 1 91 ? 5.243 2.608 4.061 1.00 95.12 91 GLU A N 1
ATOM 718 C CA . GLU A 1 91 ? 5.980 3.751 4.622 1.00 95.12 91 GLU A CA 1
ATOM 719 C C . GLU A 1 91 ? 5.506 5.088 4.022 1.00 95.12 91 GLU A C 1
ATOM 721 O O . GLU A 1 91 ? 5.321 6.045 4.766 1.00 95.12 91 GLU A O 1
ATOM 726 N N . TYR A 1 92 ? 5.250 5.147 2.710 1.00 96.00 92 TYR A N 1
ATOM 727 C CA . TYR A 1 92 ? 4.799 6.374 2.038 1.00 96.00 92 TYR A CA 1
ATOM 728 C C . TYR A 1 92 ? 3.319 6.698 2.275 1.00 96.00 92 TYR A C 1
ATOM 730 O O . TYR A 1 92 ? 2.967 7.859 2.464 1.00 96.00 92 TYR A O 1
ATOM 738 N N . PHE A 1 93 ? 2.440 5.692 2.259 1.00 95.38 93 PHE A N 1
ATOM 739 C CA . PHE A 1 93 ? 0.987 5.915 2.204 1.00 95.38 93 PHE A CA 1
ATOM 740 C C . PHE A 1 93 ? 0.221 5.440 3.439 1.00 95.38 93 PHE A C 1
ATOM 742 O O . PHE A 1 93 ? -0.996 5.637 3.530 1.00 95.38 93 PHE A O 1
ATOM 749 N N . ARG A 1 94 ? 0.931 4.846 4.404 1.00 93.00 94 ARG A N 1
ATOM 750 C CA . ARG A 1 94 ? 0.439 4.278 5.666 1.00 93.00 94 ARG A CA 1
ATOM 751 C C . ARG A 1 94 ? -0.447 3.039 5.491 1.00 93.00 94 ARG A C 1
ATOM 753 O O . ARG A 1 94 ? -0.126 2.008 6.070 1.00 93.00 94 ARG A O 1
ATOM 760 N N . PHE A 1 95 ? -1.518 3.110 4.692 1.00 94.88 95 PHE A N 1
ATOM 761 C CA . PHE A 1 95 ? -2.517 2.044 4.481 1.00 94.88 95 PHE A CA 1
ATOM 762 C C . PHE A 1 95 ? -2.833 1.267 5.770 1.00 94.88 95 PHE A C 1
ATOM 764 O O . PHE A 1 95 ? -2.765 0.031 5.811 1.00 94.88 95 PHE A O 1
ATOM 771 N N . PHE A 1 96 ? -3.089 2.003 6.850 1.00 92.75 96 PHE A N 1
ATOM 772 C CA . PHE A 1 96 ? -3.211 1.431 8.189 1.00 92.75 96 PHE A CA 1
ATOM 773 C C . PHE A 1 96 ? -4.400 0.467 8.260 1.00 92.75 96 PHE A C 1
ATOM 775 O O . PHE A 1 96 ? -5.469 0.738 7.719 1.00 92.75 96 PHE A O 1
ATOM 782 N N . GLY A 1 97 ? -4.193 -0.702 8.864 1.00 93.06 97 GLY A N 1
ATOM 783 C CA . GLY A 1 97 ? -5.189 -1.771 8.952 1.00 93.06 97 GLY A CA 1
ATOM 784 C C . GLY A 1 97 ? -5.535 -2.443 7.616 1.00 93.06 97 GLY A C 1
ATOM 785 O O . GLY A 1 97 ? -6.344 -3.367 7.595 1.00 93.06 97 GLY A O 1
ATOM 786 N N . GLN A 1 98 ? -4.918 -2.033 6.501 1.00 95.81 98 GLN A N 1
ATOM 787 C CA . GLN A 1 98 ? -5.224 -2.545 5.166 1.00 95.81 98 GLN A CA 1
ATOM 788 C C . GLN A 1 98 ? -4.114 -3.458 4.634 1.00 95.81 98 GLN A C 1
ATOM 790 O O . GLN A 1 98 ? -2.929 -3.101 4.683 1.00 95.81 98 GLN A O 1
ATOM 795 N N . PRO A 1 99 ? -4.444 -4.632 4.068 1.00 94.88 99 PRO A N 1
ATOM 796 C CA . PRO A 1 99 ? -3.469 -5.417 3.328 1.00 94.88 99 PRO A CA 1
ATOM 797 C C . PRO A 1 99 ? -3.125 -4.715 2.007 1.00 94.88 99 PRO A C 1
ATOM 799 O O . PRO A 1 99 ? -4.008 -4.306 1.266 1.00 94.88 99 PRO A O 1
ATOM 802 N N . ILE A 1 100 ? -1.836 -4.613 1.677 1.00 96.81 100 ILE A N 1
ATOM 803 C CA . ILE A 1 100 ? -1.392 -4.116 0.366 1.00 96.81 100 ILE A CA 1
ATOM 804 C C . ILE A 1 100 ? -1.195 -5.313 -0.563 1.00 96.81 100 ILE A C 1
ATOM 806 O O . ILE A 1 100 ? -0.305 -6.151 -0.340 1.00 96.81 100 ILE A O 1
ATOM 810 N N . VAL A 1 101 ? -2.006 -5.382 -1.615 1.00 97.69 101 VAL A N 1
ATOM 811 C CA . VAL A 1 101 ? -1.971 -6.461 -2.604 1.00 97.69 101 VAL A CA 1
ATOM 812 C C . VAL A 1 101 ? -1.131 -6.026 -3.798 1.00 97.69 101 VAL A C 1
ATOM 814 O O . VAL A 1 101 ? -1.309 -4.934 -4.330 1.00 97.69 101 VAL A O 1
ATOM 817 N N . LEU A 1 102 ? -0.206 -6.892 -4.217 1.00 97.94 102 LEU A N 1
ATOM 818 C CA . LEU A 1 102 ? 0.620 -6.685 -5.404 1.00 97.94 102 LEU A CA 1
ATOM 819 C C . LEU A 1 102 ? 0.268 -7.763 -6.425 1.00 97.94 102 LEU A C 1
ATOM 821 O O . LEU A 1 102 ? 0.459 -8.947 -6.150 1.00 97.94 102 LEU A O 1
ATOM 825 N N . LYS A 1 103 ? -0.229 -7.352 -7.587 1.00 98.00 103 LYS A N 1
ATOM 826 C CA . LYS A 1 103 ? -0.393 -8.200 -8.764 1.00 98.00 103 LYS A CA 1
ATOM 827 C C . LYS A 1 103 ? 0.811 -7.983 -9.666 1.00 98.00 103 LYS A C 1
ATOM 829 O O . LYS A 1 103 ? 1.019 -6.878 -10.158 1.00 98.00 103 LYS A O 1
ATOM 834 N N . THR A 1 104 ? 1.617 -9.015 -9.861 1.00 97.50 104 THR A N 1
ATOM 835 C CA . THR A 1 104 ? 2.807 -8.934 -10.707 1.00 97.50 104 THR A CA 1
ATOM 836 C C . THR A 1 104 ? 2.485 -9.377 -12.128 1.00 97.50 104 THR A C 1
ATOM 838 O O . THR A 1 104 ? 1.735 -10.327 -12.350 1.00 97.50 104 THR A O 1
ATOM 841 N N . ARG A 1 105 ? 3.061 -8.676 -13.101 1.00 96.38 105 ARG A N 1
ATOM 842 C CA . ARG A 1 105 ? 3.112 -9.080 -14.506 1.00 96.38 105 ARG A CA 1
ATOM 843 C C . ARG A 1 105 ? 4.541 -8.881 -14.994 1.00 96.38 105 ARG A C 1
ATOM 845 O O . ARG A 1 105 ? 5.119 -7.821 -14.771 1.00 96.38 105 ARG A O 1
ATOM 852 N N . TRP A 1 106 ? 5.096 -9.882 -15.657 1.00 93.12 106 TRP A N 1
ATOM 853 C CA . TRP A 1 106 ? 6.437 -9.822 -16.231 1.00 93.12 106 TRP A CA 1
ATOM 854 C C . TRP A 1 106 ? 6.416 -10.265 -17.690 1.00 93.12 106 TRP A C 1
ATOM 856 O O . TRP A 1 106 ? 5.466 -10.916 -18.129 1.00 93.12 106 TRP A O 1
ATOM 866 N N . GLY A 1 107 ? 7.450 -9.876 -18.431 1.00 86.44 107 GLY A N 1
ATOM 867 C CA . GLY A 1 107 ? 7.511 -10.003 -19.884 1.00 86.44 107 GLY A CA 1
ATOM 868 C C . GLY A 1 107 ? 7.486 -8.643 -20.583 1.00 86.44 107 GLY A C 1
ATOM 869 O O . GLY A 1 107 ? 7.200 -7.615 -19.962 1.00 86.44 107 GLY A O 1
ATOM 870 N N . ARG A 1 108 ? 7.839 -8.648 -21.875 1.00 60.16 108 ARG A N 1
ATOM 871 C CA . ARG A 1 108 ? 7.721 -7.463 -22.739 1.00 60.16 108 ARG A CA 1
ATOM 872 C C . ARG A 1 108 ? 6.263 -7.081 -22.953 1.00 60.16 108 ARG A C 1
ATOM 874 O O . ARG A 1 108 ? 5.445 -8.006 -23.147 1.00 60.16 108 ARG A O 1
#

InterPro domains:
  IPR015946 K homology domain-like, alpha/beta [G3DSA:3.30.300.20] (30-106)
  IPR032859 GTPase Der, C-terminal KH-domain-like [PF14714] (38-105)

pLDDT: mean 94.45, std 6.35, range [52.88, 98.5]

Sequence (108 aa):
LIDGPIIPISARTGKNLEELMRAAIETDAEGKKRIDDETLKEIVTSLPPPPGGNRILSLYQVGTRPPLFEVRSKDELPTTYLRFLRRKLREYFRFFGQPIVLKTRWGR

Radius of gyration: 17.0 Å; chains: 1; bounding box: 41×23×53 Å

Organism: NCBI:txid2052148

Secondary structure (DSSP, 8-state):
---------BTTTTBTHHHHHHHHHHHHHHHH----HHHHHHHHHHSPPPGGG--EEEEEEEETTTTEEEEEESSPPPHHHHHHHHHHHHHHH--TT---EEEEEE--

Foldseek 3Di:
DQAADDDDADPVVRPCVVVVVVRVVVLLVLQADADDQVVQVVLQVPDDAAPPPKHFPGWHQPDGPHREIETEIQADGDPVVVVVVQVSCCVVSVSHNHRHHYHYDHHD